Protein AF-A0AAD8J5A2-F1 (afdb_monomer_lite)

Radius of gyration: 44.28 Å; chains: 1; bounding box: 109×35×136 Å

Structure (mmCIF, N/CA/C/O backbone):
data_AF-A0AAD8J5A2-F1
#
_entry.id   AF-A0AAD8J5A2-F1
#
loop_
_atom_site.group_PDB
_atom_site.id
_atom_site.type_symbol
_atom_site.label_atom_id
_atom_site.label_alt_id
_atom_site.label_comp_id
_atom_site.label_asym_id
_atom_site.label_entity_id
_atom_site.label_seq_id
_atom_site.pdbx_PDB_ins_code
_atom_site.Cartn_x
_atom_site.Cartn_y
_atom_site.Cartn_z
_atom_site.occupancy
_atom_site.B_iso_or_equiv
_atom_site.auth_seq_id
_atom_site.auth_comp_id
_atom_site.auth_asym_id
_atom_site.auth_atom_id
_atom_site.pdbx_PDB_model_num
ATOM 1 N N . MET A 1 1 ? 71.394 -21.257 -86.657 1.00 47.81 1 MET A N 1
ATOM 2 C CA . MET A 1 1 ? 72.274 -21.781 -85.589 1.00 47.81 1 MET A CA 1
ATOM 3 C C . MET A 1 1 ? 72.644 -20.569 -84.741 1.00 47.81 1 MET A C 1
ATOM 5 O O . MET A 1 1 ? 73.237 -19.661 -85.290 1.00 47.81 1 MET A O 1
ATOM 9 N N . SER A 1 2 ? 72.132 -20.359 -83.533 1.00 41.22 2 SER A N 1
ATOM 10 C CA . SER A 1 2 ? 72.093 -21.308 -82.423 1.00 41.22 2 SER A CA 1
ATOM 11 C C . SER A 1 2 ? 70.849 -21.173 -81.546 1.00 41.22 2 SER A C 1
ATOM 13 O O . SER A 1 2 ? 70.297 -20.096 -81.349 1.00 41.22 2 SER A O 1
ATOM 15 N N . GLN A 1 3 ? 70.463 -22.334 -81.032 1.00 41.91 3 GLN A N 1
ATOM 16 C CA . GLN A 1 3 ? 69.360 -22.663 -80.146 1.00 41.91 3 GLN A CA 1
ATOM 17 C C . GLN A 1 3 ? 69.965 -23.057 -78.789 1.00 41.91 3 GLN A C 1
ATOM 19 O O . GLN A 1 3 ? 70.884 -23.869 -78.777 1.00 41.91 3 GLN A O 1
ATOM 24 N N . ALA A 1 4 ? 69.455 -22.504 -77.684 1.00 47.72 4 ALA A N 1
ATOM 25 C CA . ALA A 1 4 ? 69.447 -23.084 -76.327 1.00 47.72 4 ALA A CA 1
ATOM 26 C C . ALA A 1 4 ? 68.691 -22.093 -75.410 1.00 47.72 4 ALA A C 1
ATOM 28 O O . ALA A 1 4 ? 69.185 -21.007 -75.138 1.00 47.72 4 ALA A O 1
ATOM 29 N N . MET A 1 5 ? 67.395 -22.269 -75.129 1.00 53.50 5 MET A N 1
ATOM 30 C CA . MET A 1 5 ? 66.842 -23.126 -74.065 1.00 53.50 5 MET A CA 1
ATOM 31 C C . MET A 1 5 ? 67.520 -22.918 -72.702 1.00 53.50 5 MET A C 1
ATOM 33 O O . MET A 1 5 ? 68.376 -23.697 -72.300 1.00 53.50 5 MET A O 1
ATOM 37 N N . LEU A 1 6 ? 67.067 -21.907 -71.959 1.00 44.44 6 LEU A N 1
ATOM 38 C CA . LEU A 1 6 ? 67.196 -21.853 -70.502 1.00 44.44 6 LEU A CA 1
ATOM 39 C C . LEU A 1 6 ? 65.787 -21.750 -69.915 1.00 44.44 6 LEU A C 1
ATOM 41 O O . LEU A 1 6 ? 65.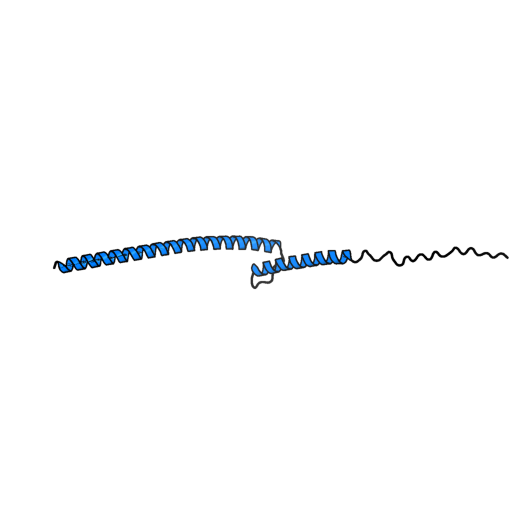235 -20.675 -69.697 1.00 44.44 6 LEU A O 1
ATOM 45 N N . GLN A 1 7 ? 65.180 -22.922 -69.742 1.00 44.59 7 GLN A N 1
ATOM 46 C CA . GLN A 1 7 ? 63.920 -23.109 -69.041 1.00 44.59 7 GLN A CA 1
ATOM 47 C C . GLN A 1 7 ? 64.236 -23.272 -67.550 1.00 44.59 7 GLN A C 1
ATOM 49 O O . GLN A 1 7 ? 64.702 -24.326 -67.119 1.00 44.59 7 GLN A O 1
ATOM 54 N N . SER A 1 8 ? 64.002 -22.232 -66.754 1.00 47.25 8 SER A N 1
ATOM 55 C CA . SER A 1 8 ? 64.127 -22.316 -65.297 1.00 47.25 8 SER A CA 1
ATOM 56 C C . SER A 1 8 ? 63.028 -23.225 -64.715 1.00 47.25 8 SER A C 1
ATOM 58 O O . SER A 1 8 ? 61.880 -23.168 -65.176 1.00 47.25 8 SER A O 1
ATOM 60 N N . PRO A 1 9 ? 63.334 -24.074 -63.718 1.00 48.44 9 PRO A N 1
ATOM 61 C CA . PRO A 1 9 ? 62.391 -25.054 -63.189 1.00 48.44 9 PRO A CA 1
ATOM 62 C C . PRO A 1 9 ? 61.213 -24.382 -62.471 1.00 48.44 9 PRO A C 1
ATOM 64 O O . PRO A 1 9 ? 61.383 -23.524 -61.607 1.00 48.44 9 PRO A O 1
ATOM 67 N N . LYS A 1 10 ? 59.992 -24.811 -62.817 1.00 47.53 10 LYS A N 1
ATOM 68 C CA . LYS A 1 10 ? 58.764 -24.459 -62.096 1.00 47.53 10 LYS A CA 1
ATOM 69 C C . LYS A 1 10 ? 58.839 -25.037 -60.681 1.00 47.53 10 LYS A C 1
ATOM 71 O O . LYS A 1 10 ? 58.684 -26.245 -60.503 1.00 47.53 10 LYS A O 1
ATOM 76 N N . LEU A 1 11 ? 59.025 -24.183 -59.678 1.00 43.31 11 LEU A N 1
ATOM 77 C CA . LEU A 1 11 ? 58.768 -24.542 -58.286 1.00 43.31 11 LEU A CA 1
ATOM 78 C C . LEU A 1 11 ? 57.262 -24.805 -58.134 1.00 43.31 11 LEU A C 1
ATOM 80 O O . LEU A 1 11 ? 56.454 -23.882 -58.068 1.00 43.31 11 LEU A O 1
ATOM 84 N N . LYS A 1 12 ? 56.870 -26.084 -58.108 1.00 53.47 12 LYS A N 1
ATOM 85 C CA . LYS A 1 12 ? 55.565 -26.512 -57.594 1.00 53.47 12 LYS A CA 1
ATOM 86 C C . LYS A 1 12 ? 55.585 -26.355 -56.072 1.00 53.47 12 LYS A C 1
ATOM 88 O O . LYS A 1 12 ? 55.863 -27.304 -55.351 1.00 53.47 12 LYS A O 1
ATOM 93 N N . GLY A 1 13 ? 55.311 -25.147 -55.596 1.00 42.72 13 GLY A N 1
ATOM 94 C CA . GLY A 1 13 ? 54.893 -24.900 -54.221 1.00 42.72 13 GLY A CA 1
ATOM 95 C C . GLY A 1 13 ? 53.381 -24.736 -54.205 1.00 42.72 13 GLY A C 1
ATOM 96 O O . GLY A 1 13 ? 52.865 -23.746 -54.715 1.00 42.72 13 GLY A O 1
ATOM 97 N N . SER A 1 14 ? 52.666 -25.723 -53.667 1.00 50.69 14 SER A N 1
ATOM 98 C CA . SER A 1 14 ? 51.237 -25.607 -53.377 1.00 50.69 14 SER A CA 1
ATOM 99 C C . SER A 1 14 ? 51.035 -24.503 -52.336 1.00 50.69 14 SER A C 1
ATOM 101 O O . SER A 1 14 ? 51.253 -24.715 -51.149 1.00 50.69 14 SER A O 1
ATOM 103 N N . MET A 1 15 ? 50.631 -23.316 -52.782 1.00 47.47 15 MET A N 1
ATOM 104 C CA . MET A 1 15 ? 50.153 -22.224 -51.923 1.00 47.47 15 MET A CA 1
ATOM 105 C C . MET A 1 15 ? 48.624 -22.279 -51.757 1.00 47.47 15 MET A C 1
ATOM 107 O O . MET A 1 15 ? 47.985 -21.275 -51.469 1.00 47.47 15 MET A O 1
ATOM 111 N N . SER A 1 16 ? 48.016 -23.458 -51.931 1.00 48.56 16 SER A N 1
ATOM 112 C CA . SER A 1 16 ? 46.564 -23.651 -51.806 1.00 48.56 16 SER A CA 1
ATOM 113 C C . SER A 1 16 ? 46.081 -23.801 -50.354 1.00 48.56 16 SER A C 1
ATOM 115 O O . SER A 1 16 ? 44.931 -24.166 -50.141 1.00 48.56 16 SER A O 1
ATOM 117 N N . GLY A 1 17 ? 46.935 -23.570 -49.351 1.00 46.88 17 GLY A N 1
ATOM 118 C CA . GLY A 1 17 ? 46.627 -23.901 -47.952 1.00 46.88 17 GLY A CA 1
ATOM 119 C C . GLY A 1 17 ? 46.769 -22.773 -46.934 1.00 46.88 17 GLY A C 1
ATOM 120 O O . GLY A 1 17 ? 46.686 -23.058 -45.747 1.00 46.88 17 GLY A O 1
ATOM 121 N N . PHE A 1 18 ? 47.017 -21.523 -47.341 1.00 41.62 18 PHE A N 1
ATOM 122 C CA . PHE A 1 18 ? 47.438 -20.482 -46.387 1.00 41.62 18 PHE A CA 1
ATOM 123 C C . PHE A 1 18 ? 46.601 -19.198 -46.359 1.00 41.62 18 PHE A C 1
ATOM 125 O O . PHE A 1 18 ? 47.106 -18.175 -45.906 1.00 41.62 18 PHE A O 1
ATOM 132 N N . LEU A 1 19 ? 45.328 -19.221 -46.785 1.00 50.16 19 LEU A N 1
ATOM 133 C CA . LEU A 1 19 ? 44.493 -18.007 -46.740 1.00 50.16 19 LEU A CA 1
ATOM 134 C C . LEU A 1 19 ? 43.071 -18.112 -46.146 1.00 50.16 19 LEU A C 1
ATOM 136 O O . LEU A 1 19 ? 42.344 -17.128 -46.219 1.00 50.16 19 LEU A O 1
ATOM 140 N N . GLU A 1 20 ? 42.665 -19.199 -45.480 1.00 51.59 20 GLU A N 1
ATOM 141 C CA . GLU A 1 20 ? 41.269 -19.335 -44.995 1.00 51.59 20 GLU A CA 1
ATOM 142 C C . GLU A 1 20 ? 41.098 -19.614 -43.490 1.00 51.59 20 GLU A C 1
ATOM 144 O O . GLU A 1 20 ? 40.270 -20.425 -43.098 1.00 51.59 20 GLU A O 1
ATOM 149 N N . HIS A 1 21 ? 41.813 -18.908 -42.605 1.00 48.91 21 HIS A N 1
ATOM 150 C CA . HIS A 1 21 ? 41.549 -19.024 -41.154 1.00 48.91 21 HIS A CA 1
ATOM 151 C C . HIS A 1 21 ? 41.237 -17.725 -40.397 1.00 48.91 21 HIS A C 1
ATOM 153 O O . HIS A 1 21 ? 41.176 -17.734 -39.170 1.00 48.91 21 HIS A O 1
ATOM 159 N N . HIS A 1 22 ? 40.924 -16.623 -41.087 1.00 47.91 22 HIS A N 1
ATOM 160 C CA . HIS A 1 22 ? 40.512 -15.381 -40.408 1.00 47.91 22 HIS A CA 1
ATOM 161 C C . HIS A 1 22 ? 39.007 -15.045 -40.462 1.00 47.91 22 HIS A C 1
ATOM 163 O O . HIS A 1 22 ? 38.583 -14.100 -39.805 1.00 47.91 22 HIS A O 1
ATOM 169 N N . GLY A 1 23 ? 38.167 -15.836 -41.143 1.00 47.97 23 GLY A N 1
ATOM 170 C CA . GLY A 1 23 ? 36.740 -15.512 -41.348 1.00 47.97 23 GLY A CA 1
ATOM 171 C C . GLY A 1 23 ? 35.749 -15.965 -40.259 1.00 47.97 23 GLY A C 1
ATOM 172 O O . GLY A 1 23 ? 34.598 -15.524 -40.249 1.00 47.97 23 GLY A O 1
ATOM 173 N N . GLU A 1 24 ? 36.147 -16.839 -39.331 1.00 51.41 24 GLU A N 1
ATOM 174 C CA . GLU A 1 24 ? 35.194 -17.480 -38.402 1.00 51.41 24 GLU A CA 1
ATOM 175 C C . GLU A 1 24 ? 35.038 -16.748 -37.057 1.00 51.41 24 GLU A C 1
ATOM 177 O O . GLU A 1 24 ? 33.986 -16.836 -36.414 1.00 51.41 24 GLU A O 1
ATOM 182 N N . ASN A 1 25 ? 36.042 -15.968 -36.644 1.00 51.22 25 ASN A N 1
ATOM 183 C CA . ASN A 1 25 ? 36.027 -15.249 -35.363 1.00 51.22 25 ASN A CA 1
ATOM 184 C C . ASN A 1 25 ? 35.228 -13.932 -35.414 1.00 51.22 25 ASN A C 1
ATOM 186 O O . ASN A 1 25 ? 34.529 -13.593 -34.456 1.00 51.22 25 ASN A O 1
ATOM 190 N N . GLU A 1 26 ? 35.236 -13.211 -36.539 1.00 51.28 26 GLU A N 1
ATOM 191 C CA . GLU A 1 26 ? 34.506 -11.938 -36.673 1.00 51.28 26 GLU A CA 1
ATOM 192 C C . GLU A 1 26 ? 32.978 -12.129 -36.690 1.00 51.28 26 GLU A C 1
ATOM 194 O O . GLU A 1 26 ? 32.219 -11.341 -36.111 1.00 51.28 26 GLU A O 1
ATOM 199 N N . ASN A 1 27 ? 32.498 -13.229 -37.275 1.00 60.69 27 ASN A N 1
ATOM 200 C CA . ASN A 1 27 ? 31.072 -13.560 -37.328 1.00 60.69 27 ASN A CA 1
ATOM 201 C C . ASN A 1 27 ? 30.486 -13.900 -35.944 1.00 60.69 27 ASN A C 1
ATOM 203 O O . ASN A 1 27 ? 29.329 -13.579 -35.653 1.00 60.69 27 ASN A O 1
ATOM 207 N N . GLN A 1 28 ? 31.283 -14.490 -35.050 1.00 58.81 28 GLN A N 1
ATOM 208 C CA . GLN A 1 28 ? 30.849 -14.831 -33.692 1.00 58.81 28 GLN A CA 1
ATOM 209 C C . GLN A 1 28 ? 30.787 -13.602 -32.775 1.00 58.81 28 GLN A C 1
ATOM 211 O O . GLN A 1 28 ? 29.778 -13.394 -32.091 1.00 58.81 28 GLN A O 1
ATOM 216 N N . VAL A 1 29 ? 31.806 -12.736 -32.814 1.00 61.50 29 VAL A N 1
ATOM 217 C CA . VAL A 1 29 ? 31.853 -11.493 -32.018 1.00 61.50 29 VAL A CA 1
ATOM 218 C C . VAL A 1 29 ? 30.738 -10.525 -32.439 1.00 61.50 29 VAL A C 1
ATOM 220 O O . VAL A 1 29 ? 30.020 -9.973 -31.596 1.00 61.50 29 VAL A O 1
ATOM 223 N N . THR A 1 30 ? 30.495 -10.379 -33.745 1.00 70.38 30 THR A N 1
ATOM 224 C CA . THR A 1 30 ? 29.401 -9.540 -34.268 1.00 70.38 30 THR A CA 1
ATOM 225 C C . THR A 1 30 ? 28.014 -10.115 -33.951 1.00 70.38 30 THR A C 1
ATOM 227 O O . THR A 1 30 ? 27.085 -9.361 -33.638 1.00 70.38 30 THR A O 1
ATOM 230 N N . SER A 1 31 ? 27.856 -11.444 -33.953 1.00 79.50 31 SER A N 1
ATOM 231 C CA . SER A 1 31 ? 26.632 -12.132 -33.516 1.00 79.50 31 SER A CA 1
ATOM 232 C C . SER A 1 31 ? 26.344 -11.906 -32.028 1.00 79.50 31 SER A C 1
ATOM 234 O O . SER A 1 31 ? 25.207 -11.593 -31.656 1.00 79.50 31 SER A O 1
ATOM 236 N N . MET A 1 32 ? 27.369 -11.963 -31.173 1.00 80.50 32 MET A N 1
ATOM 237 C CA . MET A 1 32 ? 27.241 -11.706 -29.736 1.00 80.50 32 MET A CA 1
ATOM 238 C C . MET A 1 32 ? 26.800 -10.264 -29.447 1.00 80.50 32 MET A C 1
ATOM 240 O O . MET A 1 32 ? 25.836 -10.053 -28.707 1.00 80.50 32 MET A O 1
ATOM 244 N N . GLY A 1 33 ? 27.408 -9.269 -30.104 1.00 88.12 33 GLY A N 1
ATOM 245 C CA . GLY A 1 33 ? 27.002 -7.864 -29.970 1.00 88.12 33 GLY A CA 1
ATOM 246 C C . GLY A 1 33 ? 25.551 -7.610 -30.406 1.00 88.12 33 GLY A C 1
ATOM 247 O O . GLY A 1 33 ? 24.808 -6.865 -29.755 1.00 88.12 33 GLY A O 1
ATOM 248 N N . ARG A 1 34 ? 25.091 -8.284 -31.469 1.00 89.00 34 ARG A N 1
ATOM 249 C CA . ARG A 1 34 ? 23.686 -8.229 -31.916 1.00 89.00 34 ARG A CA 1
ATOM 250 C C . ARG A 1 34 ? 22.739 -8.868 -30.900 1.00 89.00 34 ARG A C 1
ATOM 252 O O . ARG A 1 34 ? 21.695 -8.279 -30.612 1.00 89.00 34 ARG A O 1
ATOM 259 N N . LYS A 1 35 ? 23.089 -10.033 -30.342 1.00 90.94 35 LYS A N 1
ATOM 260 C CA . LYS A 1 35 ? 22.311 -10.691 -29.276 1.00 90.94 35 LYS A CA 1
ATOM 261 C C . LYS A 1 35 ? 22.184 -9.776 -28.059 1.00 90.94 35 LYS A C 1
ATOM 263 O O . LYS A 1 35 ? 21.066 -9.522 -27.617 1.00 90.94 35 LYS A O 1
ATOM 268 N N . GLN A 1 36 ? 23.287 -9.180 -27.605 1.00 91.75 36 GLN A N 1
ATOM 269 C CA . GLN A 1 36 ? 23.285 -8.248 -26.477 1.00 91.75 36 GLN A CA 1
ATOM 270 C C . GLN A 1 36 ? 22.367 -7.044 -26.728 1.00 91.75 36 GLN A C 1
ATOM 272 O O . GLN A 1 36 ? 21.562 -6.676 -25.869 1.00 91.75 36 GLN A O 1
ATOM 277 N N . ARG A 1 37 ? 22.414 -6.461 -27.933 1.00 92.06 37 ARG A N 1
ATOM 278 C CA . ARG A 1 37 ? 21.550 -5.334 -28.313 1.00 92.06 37 ARG A CA 1
ATOM 279 C C . ARG A 1 37 ? 20.067 -5.713 -28.334 1.00 92.06 37 ARG A C 1
ATOM 281 O O . ARG A 1 37 ? 19.241 -4.922 -27.879 1.00 92.06 37 ARG A O 1
ATOM 288 N N . ARG A 1 38 ? 19.719 -6.904 -28.839 1.00 93.94 38 ARG A N 1
ATOM 289 C CA . ARG A 1 38 ? 18.335 -7.416 -28.835 1.00 93.94 38 ARG A CA 1
ATOM 290 C C . ARG A 1 38 ? 17.831 -7.628 -27.413 1.00 93.94 38 ARG A C 1
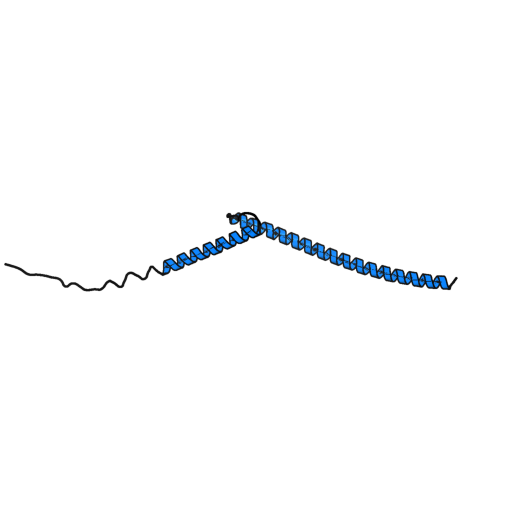ATOM 292 O O . ARG A 1 38 ? 16.760 -7.127 -27.083 1.00 93.94 38 ARG A O 1
ATOM 299 N N . THR A 1 39 ? 18.628 -8.277 -26.565 1.00 94.75 39 THR A N 1
ATOM 300 C CA . THR A 1 39 ? 18.307 -8.482 -25.146 1.00 94.75 39 THR A CA 1
ATOM 301 C C . THR A 1 39 ? 18.082 -7.153 -24.434 1.00 94.75 39 THR A C 1
ATOM 303 O O . THR A 1 39 ? 17.088 -6.979 -23.733 1.00 94.75 39 THR A O 1
ATOM 306 N N . TYR A 1 40 ? 18.965 -6.180 -24.654 1.00 92.50 40 TYR A N 1
ATOM 307 C CA . TYR A 1 40 ? 18.829 -4.851 -24.069 1.00 92.50 40 TYR A CA 1
ATOM 308 C C . TYR A 1 40 ? 17.562 -4.133 -24.559 1.00 92.50 40 TYR A C 1
ATOM 310 O O . TYR A 1 40 ? 16.802 -3.604 -23.749 1.00 92.50 40 TYR A O 1
ATOM 318 N N . LYS A 1 41 ? 17.278 -4.161 -25.868 1.00 93.31 41 LYS A N 1
ATOM 319 C CA . LYS A 1 41 ? 16.051 -3.575 -26.433 1.00 93.31 41 LYS A CA 1
ATOM 320 C C . LYS A 1 41 ? 14.797 -4.218 -25.837 1.00 93.31 41 LYS A C 1
ATOM 322 O O . LYS A 1 41 ? 13.874 -3.505 -25.460 1.00 93.31 41 LYS A O 1
ATOM 327 N N . TYR A 1 42 ? 14.787 -5.542 -25.704 1.00 93.94 42 TYR A N 1
ATOM 328 C CA . TYR A 1 42 ? 13.670 -6.273 -25.114 1.00 93.94 42 TYR A CA 1
ATOM 329 C C . TYR A 1 42 ? 1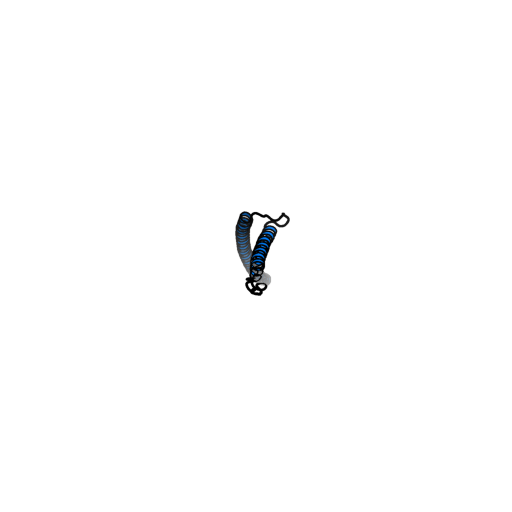3.398 -5.853 -23.663 1.00 93.94 42 TYR A C 1
ATOM 331 O O . TYR A 1 42 ? 12.247 -5.630 -23.297 1.00 93.94 42 TYR A O 1
ATOM 339 N N . ARG A 1 43 ? 14.446 -5.659 -22.849 1.00 95.00 43 ARG A N 1
ATOM 340 C CA . ARG A 1 43 ? 14.301 -5.183 -21.462 1.00 95.00 43 ARG A CA 1
ATOM 341 C C . ARG A 1 43 ? 13.632 -3.808 -21.386 1.00 95.00 43 ARG A C 1
ATOM 343 O O . ARG A 1 43 ? 12.744 -3.629 -20.562 1.00 95.00 43 ARG A O 1
ATOM 350 N N . PHE A 1 44 ? 14.001 -2.872 -22.262 1.00 94.75 44 PHE A N 1
ATOM 351 C CA . PHE A 1 44 ? 13.369 -1.545 -22.311 1.00 94.75 44 PHE A CA 1
ATOM 352 C C . PHE A 1 44 ? 11.917 -1.588 -22.789 1.00 94.75 44 PHE A C 1
ATOM 354 O O . PHE A 1 44 ? 11.080 -0.885 -22.231 1.00 94.75 44 PHE A O 1
ATOM 361 N N . LEU A 1 45 ? 11.601 -2.436 -23.773 1.00 93.12 45 LEU A N 1
ATOM 362 C CA . LEU A 1 45 ? 10.219 -2.625 -24.223 1.00 93.12 45 LEU A CA 1
ATOM 363 C C . LEU A 1 45 ? 9.346 -3.195 -23.102 1.00 93.12 45 LEU A C 1
ATOM 365 O O . LEU A 1 45 ? 8.283 -2.647 -22.821 1.00 93.12 45 LEU A O 1
ATOM 369 N N . LYS A 1 46 ? 9.832 -4.236 -22.412 1.00 94.12 46 LYS A N 1
ATOM 370 C CA . LYS A 1 46 ? 9.142 -4.827 -21.259 1.00 94.12 46 LYS A CA 1
ATOM 371 C C . LYS A 1 46 ? 8.929 -3.802 -20.142 1.00 94.12 46 LYS A C 1
ATOM 373 O O . LYS A 1 46 ? 7.852 -3.736 -19.559 1.00 94.12 46 LYS A O 1
ATOM 378 N N . LEU A 1 47 ? 9.942 -2.986 -19.859 1.00 95.00 47 LEU A N 1
ATOM 379 C CA . LEU A 1 47 ? 9.854 -1.937 -18.847 1.00 95.00 47 LEU A CA 1
ATOM 380 C C . LEU A 1 47 ? 8.804 -0.888 -19.219 1.00 95.00 47 LEU A C 1
ATOM 382 O O . LEU A 1 47 ? 7.959 -0.550 -18.399 1.00 95.00 47 LEU A O 1
ATOM 386 N N . SER A 1 48 ? 8.790 -0.440 -20.474 1.00 94.44 48 SER A N 1
ATOM 387 C CA . SER A 1 48 ? 7.786 0.517 -20.931 1.00 94.44 48 SER A CA 1
ATOM 388 C C . SER A 1 48 ? 6.361 -0.031 -20.867 1.00 94.44 48 SER A C 1
ATOM 390 O O . SER A 1 48 ? 5.462 0.737 -20.541 1.00 94.44 48 SER A O 1
ATOM 392 N N . SER A 1 49 ? 6.137 -1.317 -21.161 1.00 93.50 49 SER A N 1
ATOM 393 C CA . SER A 1 49 ? 4.795 -1.910 -21.054 1.00 93.50 49 SER A CA 1
ATOM 394 C C . SER A 1 49 ? 4.300 -2.027 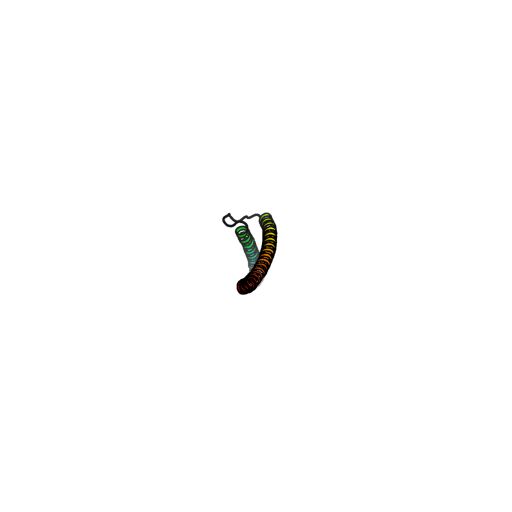-19.612 1.00 93.50 49 SER A C 1
ATOM 396 O O . SER A 1 49 ? 3.096 -2.022 -19.386 1.00 93.50 49 SER A O 1
ATOM 398 N N . ILE A 1 50 ? 5.215 -2.134 -18.640 1.00 94.12 50 ILE A N 1
ATOM 399 C CA . ILE A 1 50 ? 4.872 -2.128 -17.211 1.00 94.12 50 ILE A CA 1
ATOM 400 C C . ILE A 1 50 ? 4.489 -0.714 -16.767 1.00 94.12 50 ILE A C 1
ATOM 402 O O . ILE A 1 50 ? 3.534 -0.550 -16.017 1.00 94.12 50 ILE A O 1
ATOM 406 N N . LEU A 1 51 ? 5.228 0.298 -17.231 1.00 93.25 51 LEU A N 1
ATOM 407 C CA . LEU A 1 51 ? 4.998 1.693 -16.854 1.00 93.25 51 LEU A CA 1
ATOM 408 C C . LEU A 1 51 ? 3.673 2.249 -17.375 1.00 93.25 51 LEU A C 1
ATOM 410 O O . LEU A 1 51 ? 3.015 3.016 -16.681 1.00 93.25 51 LEU A O 1
ATOM 414 N N . GLU A 1 52 ? 3.299 1.894 -18.603 1.00 89.06 52 GLU A N 1
ATOM 415 C CA . GLU A 1 52 ? 2.059 2.355 -19.228 1.00 89.06 52 GLU A CA 1
ATOM 416 C C . GLU A 1 52 ? 1.329 1.179 -19.888 1.00 89.06 52 GLU A C 1
ATOM 418 O O . GLU A 1 52 ? 1.384 1.009 -21.113 1.00 89.06 52 GLU A O 1
ATOM 423 N N . PRO A 1 53 ? 0.639 0.345 -19.089 1.00 88.44 53 PRO A N 1
ATOM 424 C CA . PRO A 1 53 ? -0.174 -0.738 -19.618 1.00 88.44 53 PRO A CA 1
ATOM 425 C C . PRO A 1 53 ? -1.222 -0.193 -20.598 1.00 88.44 53 PRO A C 1
ATOM 427 O O . PRO A 1 53 ? -1.873 0.817 -20.338 1.00 88.44 53 PRO A O 1
ATOM 430 N N . GLY A 1 54 ? -1.380 -0.852 -21.746 1.00 88.38 54 GLY A N 1
ATOM 431 C CA . GLY A 1 54 ? -2.355 -0.458 -22.771 1.00 88.38 54 GLY A CA 1
ATOM 432 C C . GLY A 1 54 ? -1.901 0.661 -23.716 1.00 88.38 54 GLY A C 1
ATOM 433 O O . GLY A 1 54 ? -2.635 0.984 -24.649 1.00 88.38 54 GLY A O 1
ATOM 434 N N . ARG A 1 55 ? -0.696 1.224 -23.541 1.00 87.56 55 ARG A N 1
ATOM 435 C CA . ARG A 1 55 ? -0.095 2.164 -24.501 1.00 87.56 55 ARG A CA 1
ATOM 436 C C . ARG A 1 55 ? 1.032 1.510 -25.306 1.00 87.56 55 ARG A C 1
ATOM 438 O O . ARG A 1 55 ? 1.692 0.593 -24.810 1.00 87.56 55 ARG A O 1
ATOM 445 N N . PRO A 1 56 ? 1.288 1.969 -26.547 1.00 87.44 56 PRO A N 1
ATOM 446 C CA . PRO A 1 56 ? 2.458 1.537 -27.300 1.00 87.44 56 PRO A CA 1
ATOM 447 C C . PRO A 1 56 ? 3.755 1.777 -26.504 1.00 87.44 56 PRO A C 1
ATOM 449 O O . PRO A 1 56 ? 3.905 2.850 -25.913 1.00 87.44 56 PRO A O 1
ATOM 452 N N . PRO A 1 57 ? 4.714 0.830 -26.498 1.00 84.38 57 PRO A N 1
ATOM 453 C CA . PRO A 1 57 ? 5.956 0.991 -25.753 1.00 84.38 57 PRO A CA 1
ATOM 454 C C . PRO A 1 57 ? 6.755 2.221 -26.201 1.00 84.38 57 PRO A C 1
ATOM 456 O O . PRO A 1 57 ? 7.050 2.399 -27.385 1.00 84.38 57 PRO A O 1
ATOM 459 N N . LYS A 1 58 ? 7.179 3.033 -25.233 1.00 85.12 58 LYS A N 1
ATOM 460 C CA . LYS A 1 58 ? 8.113 4.140 -25.427 1.00 85.12 58 LYS A CA 1
ATOM 461 C C . LYS A 1 58 ? 9.447 3.611 -25.957 1.00 85.12 58 LYS A C 1
ATOM 463 O O . LYS A 1 58 ? 9.894 2.509 -25.638 1.00 85.12 58 LYS A O 1
ATOM 468 N N . THR A 1 59 ? 10.117 4.435 -26.755 1.00 84.25 59 THR A N 1
ATOM 469 C CA . THR A 1 59 ? 11.439 4.128 -27.329 1.00 84.25 59 THR A CA 1
ATOM 470 C C . THR A 1 59 ? 12.559 4.967 -26.710 1.00 84.25 59 THR A C 1
ATOM 472 O O . THR A 1 59 ? 13.728 4.578 -26.778 1.00 84.25 59 THR A O 1
ATOM 475 N N . ASN A 1 60 ? 12.217 6.086 -26.059 1.00 93.81 60 ASN A N 1
ATOM 476 C CA . ASN A 1 60 ? 13.167 6.944 -25.358 1.00 93.81 60 ASN A CA 1
ATOM 477 C C . ASN A 1 60 ? 13.588 6.311 -24.020 1.00 93.81 60 ASN A C 1
ATOM 479 O O . ASN A 1 60 ? 12.831 6.287 -23.053 1.00 93.81 60 ASN A O 1
ATOM 483 N N . LYS A 1 61 ? 14.832 5.827 -23.964 1.00 94.38 61 LYS A N 1
ATOM 484 C CA . LYS A 1 61 ? 15.395 5.117 -22.807 1.00 94.38 61 LYS A CA 1
ATOM 485 C C . LYS A 1 61 ? 15.512 5.989 -21.556 1.00 94.38 61 LYS A C 1
ATOM 487 O O . LYS A 1 61 ? 15.239 5.495 -20.470 1.00 94.38 61 LYS A O 1
ATOM 492 N N . ALA A 1 62 ? 15.908 7.254 -21.699 1.00 95.75 62 ALA A N 1
ATOM 493 C CA . ALA A 1 62 ? 16.055 8.158 -20.559 1.00 95.75 62 ALA A CA 1
ATOM 494 C C . ALA A 1 62 ? 14.690 8.464 -19.930 1.00 95.75 62 ALA A C 1
ATOM 496 O O . ALA A 1 62 ? 14.543 8.391 -18.714 1.00 95.75 62 ALA A O 1
ATOM 497 N N . ALA A 1 63 ? 13.675 8.704 -20.767 1.00 94.12 63 ALA A N 1
ATOM 498 C CA . ALA A 1 63 ? 12.303 8.894 -20.306 1.00 94.12 63 ALA A CA 1
ATOM 499 C C . ALA A 1 63 ? 11.772 7.652 -19.570 1.00 94.12 63 ALA A C 1
ATOM 501 O O . ALA A 1 63 ? 11.256 7.783 -18.468 1.00 94.12 63 ALA A O 1
ATOM 502 N N . ILE A 1 64 ? 11.984 6.448 -20.125 1.00 95.38 64 ILE A N 1
ATOM 503 C CA . ILE A 1 64 ? 11.597 5.187 -19.470 1.00 95.38 64 ILE A CA 1
ATOM 504 C C . ILE A 1 64 ? 12.240 5.071 -18.084 1.00 95.38 64 ILE A C 1
ATOM 506 O O . ILE A 1 64 ? 11.553 4.754 -17.122 1.00 95.38 64 ILE A O 1
ATOM 510 N N . LEU A 1 65 ? 13.544 5.331 -17.958 1.00 96.69 65 LEU A N 1
ATOM 511 C CA . LEU A 1 65 ? 14.230 5.231 -16.666 1.00 96.69 65 LEU A CA 1
ATOM 512 C C . LEU A 1 65 ? 13.722 6.269 -15.656 1.00 96.69 65 LEU A C 1
ATOM 514 O O . LEU A 1 65 ? 13.497 5.916 -14.501 1.00 96.69 65 LEU A O 1
ATOM 518 N N . ASN A 1 66 ? 13.486 7.513 -16.082 1.00 97.19 66 ASN A N 1
ATOM 519 C CA . ASN A 1 66 ? 12.903 8.545 -15.219 1.00 97.19 66 ASN A CA 1
ATOM 520 C C . ASN A 1 66 ? 11.498 8.162 -14.738 1.00 97.19 66 ASN A C 1
ATOM 522 O O . ASN A 1 66 ? 11.194 8.297 -13.552 1.00 97.19 66 ASN A O 1
ATOM 526 N N . ASP A 1 67 ? 10.663 7.629 -15.631 1.00 96.06 67 ASP A N 1
ATOM 527 C CA . ASP A 1 67 ? 9.322 7.160 -15.285 1.00 96.06 67 ASP A CA 1
ATOM 528 C C . ASP A 1 67 ? 9.368 6.006 -14.271 1.00 96.06 67 ASP A C 1
ATOM 530 O O . ASP A 1 67 ? 8.584 6.007 -13.320 1.00 96.06 67 ASP A O 1
ATOM 534 N N . VAL A 1 68 ? 10.318 5.067 -14.406 1.00 97.31 68 VAL A N 1
ATOM 535 C CA . VAL A 1 68 ? 10.549 4.014 -13.397 1.00 97.31 68 VAL A CA 1
ATOM 536 C C . VAL A 1 68 ? 10.896 4.607 -12.045 1.00 97.31 68 VAL A C 1
ATOM 538 O O . VAL A 1 68 ? 10.311 4.205 -11.044 1.00 97.31 68 VAL A O 1
ATOM 541 N N . VAL A 1 69 ? 11.843 5.544 -11.990 1.00 98.06 69 VAL A N 1
ATOM 542 C CA . VAL A 1 69 ? 12.272 6.150 -10.721 1.00 98.06 69 VAL A CA 1
ATOM 543 C C . VAL A 1 69 ? 11.106 6.867 -10.043 1.00 98.06 69 VAL A C 1
ATOM 545 O O . VAL A 1 69 ? 10.899 6.700 -8.837 1.00 98.06 69 VAL A O 1
ATOM 548 N N . ARG A 1 70 ? 10.303 7.608 -10.815 1.00 97.25 70 ARG A N 1
ATOM 549 C CA . ARG A 1 70 ? 9.108 8.288 -10.309 1.00 97.25 70 ARG A CA 1
ATOM 550 C C . ARG A 1 70 ? 8.085 7.290 -9.7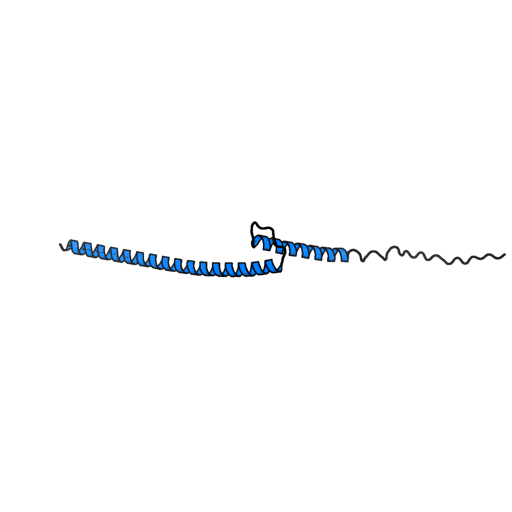65 1.00 97.25 70 ARG A C 1
ATOM 552 O O . ARG A 1 70 ? 7.654 7.431 -8.624 1.00 97.25 70 ARG A O 1
ATOM 559 N N . MET A 1 71 ? 7.742 6.264 -10.544 1.00 96.88 71 MET A N 1
ATOM 560 C CA . MET A 1 71 ? 6.768 5.246 -10.146 1.00 96.88 71 MET A CA 1
ATOM 561 C C . MET A 1 71 ? 7.237 4.447 -8.925 1.00 96.88 71 MET A C 1
ATOM 563 O O . MET A 1 71 ? 6.454 4.224 -8.011 1.00 96.88 71 MET A O 1
ATOM 567 N N . LEU A 1 72 ? 8.513 4.055 -8.859 1.00 97.75 72 LEU A N 1
ATOM 568 C CA . LEU A 1 72 ? 9.064 3.344 -7.701 1.00 97.75 72 LEU A CA 1
ATOM 569 C C . LEU A 1 72 ? 9.036 4.197 -6.434 1.00 97.75 72 LEU A C 1
ATOM 571 O O . LEU A 1 72 ? 8.737 3.680 -5.361 1.00 97.75 72 LEU A O 1
ATOM 575 N N . THR A 1 73 ? 9.347 5.488 -6.547 1.00 98.31 73 THR A N 1
ATOM 576 C CA . THR A 1 73 ? 9.259 6.422 -5.418 1.00 98.31 73 THR A CA 1
ATOM 577 C C . THR A 1 73 ? 7.820 6.530 -4.919 1.00 98.31 73 THR A C 1
ATOM 579 O O . THR A 1 73 ? 7.581 6.404 -3.720 1.00 98.31 73 THR A O 1
ATOM 582 N N . GLN A 1 74 ? 6.862 6.677 -5.837 1.00 97.75 74 GLN A N 1
ATOM 583 C CA . GLN A 1 74 ? 5.440 6.726 -5.509 1.00 97.75 74 GLN A CA 1
ATOM 584 C C . GLN A 1 74 ? 4.965 5.427 -4.841 1.00 97.75 74 GLN A C 1
ATOM 586 O O . GLN A 1 74 ? 4.430 5.478 -3.740 1.00 97.75 74 GLN A O 1
ATOM 591 N N . LEU A 1 75 ? 5.235 4.265 -5.443 1.00 98.00 75 LEU A N 1
ATOM 592 C CA . LEU A 1 75 ? 4.839 2.962 -4.896 1.00 98.00 75 LEU A CA 1
ATOM 593 C C . LEU A 1 75 ? 5.442 2.697 -3.512 1.00 98.00 75 LEU A C 1
ATOM 595 O O . LEU A 1 75 ? 4.786 2.113 -2.657 1.00 98.00 75 LEU A O 1
ATOM 599 N N . ARG A 1 76 ? 6.685 3.130 -3.264 1.00 98.62 76 ARG A N 1
ATOM 600 C CA . ARG A 1 76 ? 7.302 3.042 -1.930 1.00 98.62 76 ARG A CA 1
ATOM 601 C C . ARG A 1 76 ? 6.586 3.924 -0.913 1.00 98.62 76 ARG A C 1
ATOM 603 O O . ARG A 1 76 ? 6.369 3.480 0.208 1.00 98.62 76 ARG A O 1
ATOM 610 N N . SER A 1 77 ? 6.223 5.146 -1.301 1.00 98.50 77 SER A N 1
ATOM 611 C CA . SER A 1 77 ? 5.450 6.043 -0.442 1.00 98.50 77 SER A CA 1
ATOM 612 C C . SER A 1 77 ? 4.081 5.447 -0.121 1.00 98.50 77 SER A C 1
ATOM 614 O O . SER A 1 77 ? 3.717 5.367 1.045 1.00 98.50 77 SER A O 1
ATOM 616 N N . GLU A 1 78 ? 3.357 4.970 -1.135 1.00 98.62 78 GLU A N 1
ATOM 617 C CA . GLU A 1 78 ? 2.050 4.327 -0.970 1.00 98.62 78 GLU A CA 1
ATOM 618 C C . GLU A 1 78 ? 2.140 3.086 -0.073 1.00 98.62 78 GLU A C 1
ATOM 620 O O . GLU A 1 78 ? 1.317 2.914 0.823 1.00 98.62 78 GLU A O 1
ATOM 625 N N . ALA A 1 79 ? 3.169 2.250 -0.250 1.00 98.75 79 ALA A N 1
ATOM 626 C CA . ALA A 1 79 ? 3.393 1.079 0.593 1.00 98.75 79 ALA A CA 1
ATOM 627 C C . ALA A 1 79 ? 3.645 1.451 2.064 1.00 98.75 79 ALA A C 1
ATOM 629 O O . ALA A 1 79 ? 3.128 0.778 2.956 1.00 98.75 79 ALA A O 1
ATOM 630 N N . ASN A 1 80 ? 4.402 2.521 2.326 1.00 98.62 80 ASN A N 1
ATOM 631 C CA . ASN A 1 80 ? 4.634 3.005 3.688 1.00 98.62 80 ASN A CA 1
ATOM 632 C C . ASN A 1 80 ? 3.347 3.548 4.317 1.00 98.62 80 ASN A C 1
ATOM 634 O O . ASN A 1 80 ? 3.004 3.143 5.422 1.00 98.62 80 ASN A O 1
ATOM 638 N N . THR A 1 81 ? 2.586 4.373 3.595 1.00 98.62 81 THR A N 1
ATOM 639 C CA . THR A 1 81 ? 1.298 4.891 4.082 1.00 98.62 81 THR A CA 1
ATOM 640 C C . THR A 1 81 ? 0.296 3.767 4.357 1.00 98.62 81 THR A C 1
ATOM 642 O O . THR A 1 81 ? -0.400 3.789 5.369 1.00 98.62 81 THR A O 1
ATOM 645 N N . LEU A 1 82 ? 0.231 2.745 3.495 1.00 98.81 82 LEU A N 1
ATOM 646 C CA . LEU A 1 82 ? -0.611 1.568 3.730 1.00 98.81 82 LEU A CA 1
ATOM 647 C C . LEU A 1 82 ? -0.174 0.786 4.971 1.00 98.81 82 LEU A C 1
ATOM 649 O O . LEU A 1 82 ? -1.025 0.301 5.714 1.00 98.81 82 LEU A O 1
ATOM 653 N N . LYS A 1 83 ? 1.137 0.667 5.204 1.00 98.69 83 LYS A N 1
ATOM 654 C CA . LYS A 1 83 ? 1.678 0.017 6.399 1.00 98.69 83 LYS A CA 1
ATOM 655 C C . LYS A 1 83 ? 1.273 0.773 7.667 1.00 98.69 83 LYS A C 1
ATOM 657 O O . LYS A 1 83 ? 0.730 0.149 8.572 1.00 98.69 83 LYS A O 1
ATOM 662 N N . GLU A 1 84 ? 1.472 2.089 7.693 1.00 98.75 84 GLU A N 1
ATOM 663 C CA . GLU A 1 84 ? 1.088 2.962 8.812 1.00 98.75 84 GLU A CA 1
ATOM 664 C C . GLU A 1 84 ? -0.420 2.883 9.091 1.00 98.75 84 GLU A C 1
ATOM 666 O O . GLU A 1 84 ? -0.838 2.650 10.223 1.00 98.75 84 GLU A O 1
ATOM 671 N N . SER A 1 85 ? -1.252 2.974 8.048 1.00 98.62 85 SER A N 1
ATOM 672 C CA . SER A 1 85 ? -2.708 2.865 8.190 1.00 98.62 85 SER A CA 1
ATOM 673 C C . SER A 1 85 ? -3.143 1.488 8.703 1.00 98.62 85 SER A C 1
ATOM 675 O O . SER A 1 85 ? -4.053 1.387 9.526 1.00 98.62 85 SER A O 1
ATOM 677 N N . ASN A 1 86 ? -2.491 0.411 8.256 1.00 98.69 86 ASN A N 1
ATOM 678 C CA . ASN A 1 86 ? -2.773 -0.929 8.760 1.00 98.69 86 ASN A CA 1
ATOM 679 C C . ASN A 1 86 ? -2.390 -1.078 10.244 1.00 98.69 86 ASN A C 1
ATOM 681 O O . ASN A 1 86 ? -3.142 -1.697 10.994 1.00 98.69 86 ASN A O 1
ATOM 685 N N . GLU A 1 87 ? -1.259 -0.512 10.673 1.00 98.75 87 GLU A N 1
ATOM 686 C CA . GLU A 1 87 ? -0.851 -0.483 12.085 1.00 98.75 87 GLU A CA 1
ATOM 687 C C . GLU A 1 87 ? -1.875 0.283 12.943 1.00 98.75 87 GLU A C 1
ATOM 689 O O . GLU A 1 87 ? -2.353 -0.250 13.945 1.00 98.75 87 GLU A O 1
ATOM 694 N N . GLU A 1 88 ? -2.320 1.460 12.493 1.00 98.69 88 GLU A N 1
ATOM 695 C CA . GLU A 1 88 ? -3.347 2.263 13.175 1.00 98.69 88 GLU A CA 1
ATOM 696 C C . GLU A 1 88 ? -4.691 1.516 13.300 1.00 98.69 88 GLU A C 1
ATOM 698 O O . GLU A 1 88 ? -5.362 1.544 14.336 1.00 98.69 88 GLU A O 1
ATOM 703 N N . VAL A 1 89 ? -5.110 0.808 12.247 1.00 98.69 89 VAL A N 1
ATOM 704 C CA . VAL A 1 89 ? -6.339 -0.001 12.279 1.00 98.69 89 VAL A CA 1
ATOM 705 C C . VAL A 1 89 ? -6.204 -1.169 13.258 1.00 98.69 89 VAL A C 1
ATOM 707 O O . VAL A 1 89 ? -7.159 -1.481 13.975 1.00 98.69 89 VAL A O 1
ATOM 710 N N . GLN A 1 90 ? -5.039 -1.815 13.318 1.00 98.81 90 GLN A N 1
ATOM 711 C CA . GLN A 1 90 ? -4.787 -2.901 14.267 1.00 98.81 90 GLN A CA 1
ATOM 712 C C . GLN A 1 90 ? -4.833 -2.415 15.721 1.00 98.81 90 GLN A C 1
ATOM 714 O O . GLN A 1 90 ? -5.431 -3.098 16.558 1.00 98.81 90 GLN A O 1
ATOM 719 N N . GLU A 1 91 ? -4.287 -1.232 16.006 1.00 98.75 91 GLU A N 1
ATOM 720 C CA . GLU A 1 91 ? -4.384 -0.579 17.317 1.00 98.75 91 GLU A CA 1
ATOM 721 C C . GLU A 1 91 ? -5.848 -0.321 17.700 1.00 98.75 91 GLU A C 1
ATOM 723 O O . GLU A 1 91 ? -6.321 -0.822 18.724 1.00 98.75 91 GLU A O 1
ATOM 728 N N . LYS A 1 92 ? -6.621 0.324 16.815 1.00 98.69 92 LYS A N 1
ATOM 729 C CA . LYS A 1 92 ? -8.059 0.584 17.023 1.00 98.69 92 LYS A CA 1
ATOM 730 C C . LYS A 1 92 ? -8.862 -0.693 17.275 1.00 98.69 92 LYS A C 1
ATOM 732 O O . LYS A 1 92 ? -9.767 -0.714 18.111 1.00 98.69 92 LYS A O 1
ATOM 737 N N . ILE A 1 93 ? -8.549 -1.784 16.572 1.00 98.75 93 ILE A N 1
ATOM 738 C CA . ILE A 1 93 ? -9.170 -3.094 16.819 1.00 98.75 93 ILE A CA 1
ATOM 739 C C . ILE A 1 93 ? -8.840 -3.598 18.232 1.00 98.75 93 ILE A C 1
ATOM 741 O O . ILE A 1 93 ? -9.713 -4.171 18.892 1.00 98.75 93 ILE A O 1
ATOM 745 N N . GLY A 1 94 ? -7.600 -3.415 18.689 1.00 98.69 94 GLY A N 1
ATOM 746 C CA . GLY A 1 94 ? -7.166 -3.742 20.047 1.00 98.69 94 GLY A CA 1
ATOM 747 C C . GLY A 1 94 ? -7.963 -2.976 21.102 1.00 98.69 94 GLY A C 1
ATOM 748 O O . GLY A 1 94 ? -8.577 -3.596 21.977 1.00 98.69 94 GLY A O 1
ATOM 749 N N . ASP A 1 95 ? -8.048 -1.658 20.954 1.00 98.62 95 ASP A N 1
ATOM 750 C CA . ASP A 1 95 ? -8.783 -0.780 21.866 1.00 98.62 95 ASP A CA 1
ATOM 751 C C . ASP A 1 95 ? -10.267 -1.131 21.937 1.00 98.62 95 ASP A C 1
ATOM 753 O O . ASP A 1 95 ? -10.836 -1.257 23.024 1.00 98.62 95 ASP A O 1
ATOM 757 N N . LEU A 1 96 ? -10.902 -1.379 20.788 1.00 98.69 96 LEU A N 1
ATOM 758 C CA . LEU A 1 96 ? -12.307 -1.781 20.736 1.00 98.69 96 LEU A CA 1
ATOM 759 C C . LEU A 1 96 ? -12.544 -3.138 21.409 1.00 98.69 96 LEU A C 1
ATOM 761 O O . LEU A 1 96 ? -13.548 -3.322 22.104 1.00 98.69 96 LEU A O 1
ATOM 765 N N . LYS A 1 97 ? -11.629 -4.102 21.246 1.00 98.62 97 LYS A N 1
ATOM 766 C CA . LYS A 1 97 ? -11.713 -5.395 21.943 1.00 98.62 97 LYS A CA 1
ATOM 767 C C . LYS A 1 97 ? -11.587 -5.219 23.456 1.00 98.62 97 LYS A C 1
ATOM 769 O O . LYS A 1 97 ? -12.381 -5.815 24.187 1.00 98.62 97 LYS A O 1
ATOM 774 N N . ALA A 1 98 ? -10.642 -4.397 23.910 1.00 98.50 98 ALA A N 1
ATOM 775 C CA . ALA A 1 98 ? -10.444 -4.101 25.325 1.00 98.50 98 ALA A CA 1
ATOM 776 C C . ALA A 1 98 ? -11.652 -3.360 25.924 1.00 98.50 98 ALA A C 1
ATOM 778 O O . ALA A 1 98 ? -12.168 -3.761 26.968 1.00 98.50 98 ALA A O 1
ATOM 779 N N . GLY A 1 99 ? -12.165 -2.336 25.238 1.00 98.50 99 GLY A N 1
ATOM 780 C CA . GLY A 1 99 ? -13.359 -1.593 25.643 1.00 98.50 99 GLY A CA 1
ATOM 781 C C . GLY A 1 99 ? -14.596 -2.486 25.745 1.00 98.50 99 GLY A C 1
ATOM 782 O O . GLY A 1 99 ? -15.301 -2.459 26.753 1.00 98.50 99 GLY A O 1
ATOM 783 N N . LYS A 1 100 ? -14.815 -3.366 24.760 1.00 98.56 100 LYS A N 1
ATOM 784 C CA . LYS A 1 100 ? -15.901 -4.359 24.798 1.00 98.56 100 LYS A CA 1
ATOM 785 C C . LYS A 1 100 ? -15.807 -5.276 26.022 1.00 98.56 100 LYS A C 1
ATOM 787 O O . LYS A 1 100 ? -16.836 -5.602 26.610 1.00 98.56 100 LYS A O 1
ATOM 792 N N . HIS A 1 101 ? -14.602 -5.716 26.389 1.00 98.19 101 HIS A N 1
ATOM 793 C CA . HIS A 1 101 ? -14.413 -6.558 27.570 1.00 98.19 101 HIS A CA 1
ATOM 794 C C . HIS A 1 101 ? -14.775 -5.808 28.856 1.00 98.19 101 HIS A C 1
ATOM 796 O O . HIS A 1 101 ? -15.583 -6.318 29.627 1.00 98.19 101 HIS A O 1
ATOM 802 N N . LYS A 1 102 ? -14.285 -4.572 29.023 1.00 98.12 102 LYS A N 1
ATOM 803 C CA . LYS A 1 102 ? -14.603 -3.725 30.185 1.00 98.12 102 LYS A CA 1
ATOM 804 C C . LYS A 1 102 ? -16.109 -3.507 30.347 1.00 98.12 102 LYS A C 1
ATOM 806 O O . LYS A 1 102 ? -16.640 -3.696 31.435 1.00 98.12 102 LYS A O 1
ATOM 811 N N . LEU A 1 103 ? -16.811 -3.198 29.254 1.00 98.50 103 LEU A N 1
ATOM 812 C CA . LEU A 1 103 ? -18.268 -3.021 29.272 1.00 98.50 103 LEU A CA 1
ATOM 813 C C . LEU A 1 103 ? -19.013 -4.302 29.667 1.00 98.50 103 LEU A C 1
ATOM 815 O O . LEU A 1 103 ? -20.055 -4.242 30.319 1.00 98.50 103 LEU A O 1
ATOM 819 N N . ARG A 1 104 ? -18.503 -5.477 29.276 1.00 98.44 104 ARG A N 1
ATOM 820 C CA . ARG A 1 104 ? -19.085 -6.760 29.687 1.00 98.44 104 ARG A CA 1
ATOM 821 C C . ARG A 1 104 ? -18.925 -6.980 31.190 1.00 98.44 104 ARG A C 1
ATOM 823 O O . ARG A 1 104 ? -19.892 -7.402 31.825 1.00 98.44 104 ARG A O 1
ATOM 830 N N . ASP A 1 105 ? -17.749 -6.691 31.730 1.00 98.25 105 ASP A N 1
ATOM 831 C CA . ASP A 1 105 ? -17.447 -6.878 33.151 1.00 98.25 105 ASP A CA 1
ATOM 832 C C . ASP A 1 105 ? -18.273 -5.911 34.009 1.00 98.25 105 ASP A C 1
ATOM 834 O O . ASP A 1 105 ? -18.912 -6.316 34.981 1.00 98.25 105 ASP A O 1
ATOM 838 N N . GLU A 1 106 ? -18.358 -4.647 33.592 1.00 98.19 106 GLU A N 1
ATOM 839 C CA . GLU A 1 106 ? -19.190 -3.633 34.239 1.00 98.19 106 GLU A CA 1
ATOM 840 C C . GLU A 1 106 ? -20.676 -4.012 34.198 1.00 98.19 106 GLU A C 1
ATOM 842 O O . GLU A 1 106 ? -21.353 -3.989 35.227 1.00 98.19 106 GLU A O 1
ATOM 847 N N . LYS A 1 107 ? -21.179 -4.481 33.047 1.00 98.44 107 LYS A N 1
ATOM 848 C CA . LYS A 1 107 ? -22.552 -4.994 32.924 1.00 98.44 107 LYS A CA 1
ATOM 849 C C . LYS A 1 107 ? -22.823 -6.160 33.881 1.00 98.44 107 LYS A C 1
ATOM 851 O O . LYS A 1 107 ? -23.908 -6.228 34.457 1.00 98.44 107 LYS A O 1
ATOM 856 N N . GLN A 1 108 ? -21.883 -7.096 34.029 1.00 98.25 108 GLN A N 1
ATOM 857 C CA . GLN A 1 108 ? -22.030 -8.230 34.948 1.00 98.25 108 GLN A CA 1
ATOM 858 C C . GLN A 1 108 ? -22.062 -7.773 36.406 1.00 98.25 108 GLN A C 1
ATOM 860 O O . GLN A 1 108 ? -22.918 -8.235 37.160 1.00 98.25 108 GLN A O 1
ATOM 865 N N . LYS A 1 109 ? -21.188 -6.835 36.781 1.00 98.31 109 LYS A N 1
ATOM 866 C CA . LYS A 1 109 ? -21.170 -6.244 38.120 1.00 98.31 109 LYS A CA 1
ATOM 867 C C . LYS A 1 109 ? -22.490 -5.540 38.441 1.00 98.31 109 LYS A C 1
ATOM 869 O O . LYS A 1 109 ? -23.102 -5.846 39.456 1.00 98.31 109 LYS A O 1
ATOM 874 N N . ILE A 1 110 ? -22.979 -4.689 37.534 1.00 98.31 110 ILE A N 1
ATOM 875 C CA . ILE A 1 110 ? -24.266 -3.991 37.692 1.00 98.31 110 ILE A CA 1
ATOM 876 C C . ILE A 1 110 ? -25.415 -4.990 37.844 1.00 98.31 110 ILE A C 1
ATOM 878 O O . ILE A 1 110 ? -26.287 -4.799 38.686 1.00 98.31 110 ILE A O 1
ATOM 882 N N . LYS A 1 111 ? -25.423 -6.071 37.051 1.00 98.12 111 LYS A N 1
ATOM 883 C CA . LYS A 1 111 ? -26.448 -7.115 37.161 1.00 98.12 111 LYS A CA 1
ATOM 884 C C . LYS A 1 111 ? -26.425 -7.783 38.542 1.00 98.12 111 LYS A C 1
ATOM 886 O O . LYS A 1 111 ? -27.481 -7.928 39.145 1.00 98.12 111 LYS A O 1
ATOM 891 N N . ALA A 1 112 ? -25.245 -8.139 39.045 1.00 97.62 112 ALA A N 1
ATOM 892 C CA . ALA A 1 112 ? -25.100 -8.752 40.364 1.00 97.62 112 ALA A CA 1
ATOM 893 C C . ALA A 1 112 ? -25.510 -7.800 41.502 1.00 97.62 112 ALA A C 1
ATOM 895 O O . ALA A 1 112 ? -26.175 -8.217 42.447 1.00 97.62 112 ALA A O 1
ATOM 896 N N . ASP A 1 113 ? -25.142 -6.521 41.412 1.00 97.50 113 ASP A N 1
ATOM 897 C CA . ASP A 1 113 ? -25.512 -5.515 42.412 1.00 97.50 113 ASP A CA 1
ATOM 898 C C . ASP A 1 113 ? -27.024 -5.238 42.391 1.00 97.50 113 ASP A C 1
ATOM 900 O O . ASP A 1 113 ? -27.646 -5.136 43.448 1.00 97.50 113 ASP A O 1
ATOM 904 N N . LYS A 1 114 ? -27.641 -5.212 41.201 1.00 97.94 114 LYS A N 1
ATOM 905 C CA . LYS A 1 114 ? -29.098 -5.123 41.044 1.00 97.94 114 LYS A CA 1
ATOM 906 C C . LYS A 1 114 ? -29.813 -6.308 41.706 1.00 97.94 114 LYS A C 1
ATOM 908 O O . LYS A 1 114 ? -30.726 -6.086 42.492 1.00 97.94 114 LYS A O 1
ATOM 913 N N . GLU A 1 115 ? -29.384 -7.540 41.427 1.00 97.25 115 GLU A N 1
ATOM 914 C CA . GLU A 1 115 ? -29.981 -8.753 42.011 1.00 97.25 115 GLU A CA 1
ATOM 915 C C . GLU A 1 115 ? -29.878 -8.762 43.547 1.00 97.25 115 GLU A C 1
ATOM 917 O O . GLU A 1 115 ? -30.826 -9.146 44.228 1.00 97.25 115 GLU A O 1
ATOM 922 N N . LYS A 1 116 ? -28.759 -8.287 44.114 1.00 97.06 116 LYS A N 1
ATOM 923 C CA . LYS A 1 116 ? -28.596 -8.147 45.573 1.00 97.06 116 LYS A CA 1
ATOM 924 C C . LYS A 1 116 ? -29.545 -7.123 46.189 1.00 97.06 116 LYS A C 1
ATOM 926 O O . LYS A 1 116 ? -30.004 -7.340 47.306 1.00 97.06 116 LYS A O 1
ATOM 931 N N . LEU A 1 117 ? -29.792 -6.004 45.507 1.00 96.62 117 LEU A N 1
ATOM 932 C CA . LEU A 1 117 ? -30.718 -4.973 45.983 1.00 96.62 117 LEU A CA 1
ATOM 933 C C . LEU A 1 117 ? -32.170 -5.455 45.915 1.00 96.62 117 LEU A C 1
ATOM 935 O O . LEU A 1 117 ? -32.920 -5.232 46.856 1.00 96.62 117 LEU A O 1
ATOM 939 N N . GLU A 1 118 ? -32.547 -6.163 44.848 1.00 95.56 118 GLU A N 1
ATOM 940 C CA . GLU A 1 118 ? -33.888 -6.750 44.705 1.00 95.56 118 GLU A CA 1
ATOM 941 C C . GLU A 1 118 ? -34.183 -7.818 45.772 1.00 95.56 118 GLU A C 1
ATOM 943 O O . GLU A 1 118 ? -35.334 -7.988 46.143 1.00 95.56 118 GLU A O 1
ATOM 948 N N . GLN A 1 119 ? -33.167 -8.504 46.311 1.00 94.12 119 GLN A N 1
ATOM 949 C CA . GLN A 1 119 ? -33.332 -9.451 47.428 1.00 94.12 119 GLN A CA 1
ATOM 950 C C . GLN A 1 119 ? -33.530 -8.781 48.800 1.00 94.12 119 GLN A C 1
ATOM 952 O O . GLN A 1 119 ? -33.878 -9.467 49.759 1.00 94.12 119 GLN A O 1
ATOM 957 N N . GLN A 1 120 ? -33.256 -7.478 48.924 1.00 87.69 120 GLN A N 1
ATOM 958 C CA . GLN A 1 120 ? -33.392 -6.722 50.178 1.00 87.69 120 GLN A CA 1
ATOM 959 C C . GLN A 1 120 ? -34.732 -5.974 50.297 1.00 87.69 120 GLN A C 1
ATOM 961 O O . GLN A 1 120 ? -34.954 -5.310 51.311 1.00 87.69 120 GLN A O 1
ATOM 966 N N . VAL A 1 121 ? -35.598 -6.065 49.282 1.00 73.19 121 VAL A N 1
ATOM 967 C CA . VAL A 1 121 ? -36.942 -5.459 49.217 1.00 73.19 121 VAL A CA 1
ATOM 968 C C . VAL A 1 121 ? -37.993 -6.555 49.309 1.00 73.19 121 VAL A C 1
ATOM 970 O O . VAL A 1 121 ? -38.967 -6.354 50.066 1.00 73.19 121 VAL A O 1
#

Secondary structure (DSSP, 8-state):
---------------TTSS-SSHHHHHHHHHHHHHHHHHHHHHHHHHHHHHSTTSPPP--HHHHHHHHHHHHHHHHHHHHHHHHHHHHHHHHHHHHHHHHHHHHHHHHHHHHHHHHHHTT-

pLDDT: mean 83.8, std 20.29, range [41.22, 98.81]

Foldseek 3Di:
DDDDDDDDDDPPDPPVPPDPDPPPVVVVVVVVVVVVVVVVQVVQQVLQCVLDPPDHRDPDSVVSVVSVVVVVVVVVVVVVVVVVVVVVVVVVVVVVVVVVVVVVVVVVVVVVVVVVVVVVD

InterPro domains:
  IPR036638 Helix-loop-helix DNA-binding domain superfamily [G3DSA:4.10.280.10] (27-101)
  IPR036638 Helix-loop-helix DNA-binding domain superfamily [SSF47459] (32-90)
  IPR044818 Transcription factor ILR3-like [PTHR46133] (34-121)
  IPR057075 Iron-related transcription factor 3, bHLH domain [PF23177] (36-114)

Organism: NCBI:txid360622

Sequence (121 aa):
MSQAMLQSP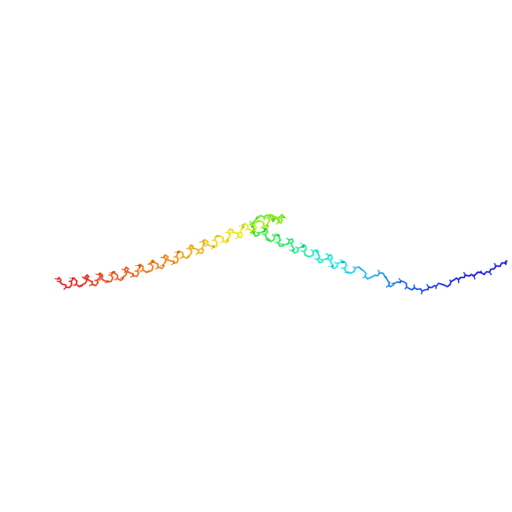KLKGSMSGFLEHHGENENQVTSMGRKQRRTYKYRFLKLSSILEPGRPPKTNKAAILNDVVRMLTQLRSEANTLKESNEEVQEKIGDLKAGKHKLRDEKQKIKADKEKLEQQV